Protein AF-A0A1S5Y2C5-F1 (afdb_monomer_lite)

Secondary structure (DSSP, 8-state):
-----------TT-GGGG--S---EEEEEEEEEETTEEEEEEEEEEETTEE--HHHHHHHHHHHH--SS-TT---BT-EEEPPTT-SEEEEETTEEEEE-

Structure (mmCIF, N/CA/C/O backbone):
data_AF-A0A1S5Y2C5-F1
#
_entry.id   AF-A0A1S5Y2C5-F1
#
loop_
_atom_site.group_PDB
_atom_site.id
_atom_site.type_symbol
_atom_site.label_atom_id
_atom_site.label_alt_id
_atom_site.label_comp_id
_atom_site.label_asym_id
_atom_site.label_entity_id
_atom_site.label_seq_id
_atom_site.pdbx_PDB_ins_code
_atom_site.Cartn_x
_atom_site.Cartn_y
_atom_site.Cartn_z
_atom_site.occupancy
_atom_site.B_iso_or_equiv
_atom_site.auth_seq_id
_atom_site.auth_comp_id
_atom_site.auth_asym_id
_atom_site.auth_atom_id
_atom_site.pdbx_PDB_model_num
ATOM 1 N N . LEU A 1 1 ? 46.080 11.124 -2.284 1.00 44.53 1 LEU A N 1
ATOM 2 C CA . LEU A 1 1 ? 45.598 9.991 -1.469 1.00 44.53 1 LEU A CA 1
ATOM 3 C C . LEU A 1 1 ? 44.176 10.335 -1.081 1.00 44.53 1 LEU A C 1
ATOM 5 O O . LEU A 1 1 ? 44.020 11.175 -0.214 1.00 44.53 1 LEU A O 1
ATOM 9 N N . ASP A 1 2 ? 43.170 9.784 -1.753 1.00 42.59 2 ASP A N 1
ATOM 10 C CA . ASP A 1 2 ? 41.796 9.926 -1.270 1.00 42.59 2 ASP A CA 1
ATOM 11 C C . ASP A 1 2 ? 41.060 8.611 -1.495 1.00 42.59 2 ASP A C 1
ATOM 13 O O . ASP A 1 2 ? 40.680 8.233 -2.603 1.00 42.59 2 ASP A O 1
ATOM 17 N N . GLY A 1 3 ? 41.036 7.834 -0.420 1.00 53.00 3 GLY A N 1
ATOM 18 C CA . GLY A 1 3 ? 40.411 6.535 -0.349 1.00 53.00 3 GLY A CA 1
ATOM 19 C C . GLY A 1 3 ? 39.139 6.661 0.460 1.00 53.00 3 GLY A C 1
ATOM 20 O O . GLY A 1 3 ? 39.194 6.703 1.683 1.00 53.00 3 GLY A O 1
ATOM 21 N N . VAL A 1 4 ? 37.996 6.614 -0.217 1.00 54.88 4 VAL A N 1
ATOM 22 C CA . VAL A 1 4 ? 36.738 6.217 0.418 1.00 54.88 4 VAL A CA 1
ATOM 23 C C . VAL A 1 4 ? 36.094 5.137 -0.442 1.00 54.88 4 VAL A C 1
ATOM 25 O O . VAL A 1 4 ? 35.156 5.346 -1.203 1.00 54.88 4 VAL A O 1
ATOM 28 N N . ARG A 1 5 ? 36.643 3.926 -0.309 1.00 47.31 5 ARG A N 1
ATOM 29 C CA . ARG A 1 5 ? 35.901 2.695 -0.571 1.00 47.31 5 ARG A CA 1
ATOM 30 C C . ARG A 1 5 ? 34.886 2.529 0.553 1.00 47.31 5 ARG A C 1
ATOM 32 O O . ARG A 1 5 ? 35.286 2.257 1.679 1.00 47.31 5 ARG A O 1
ATOM 39 N N . ARG A 1 6 ? 33.600 2.546 0.218 1.00 44.34 6 ARG A N 1
ATOM 40 C CA . ARG A 1 6 ? 32.647 1.538 0.706 1.00 44.34 6 ARG A CA 1
ATOM 41 C C . ARG A 1 6 ? 31.657 1.229 -0.407 1.00 44.34 6 ARG A C 1
ATOM 43 O O . ARG A 1 6 ? 30.536 1.720 -0.432 1.00 44.34 6 ARG A O 1
ATOM 50 N N . ALA A 1 7 ? 32.114 0.394 -1.337 1.00 46.38 7 ALA A N 1
ATOM 51 C CA . ALA A 1 7 ? 31.228 -0.415 -2.153 1.00 46.38 7 ALA A CA 1
ATOM 52 C C . ALA A 1 7 ? 30.461 -1.336 -1.195 1.00 46.38 7 ALA A C 1
ATOM 54 O O . ALA A 1 7 ? 30.982 -2.349 -0.738 1.00 46.38 7 ALA A O 1
ATOM 55 N N . ARG A 1 8 ? 29.257 -0.909 -0.812 1.00 47.66 8 ARG A N 1
ATOM 56 C CA . ARG A 1 8 ? 28.267 -1.768 -0.168 1.00 47.66 8 ARG A CA 1
ATOM 57 C C . ARG A 1 8 ? 27.987 -2.901 -1.153 1.00 47.66 8 ARG A C 1
ATOM 59 O O . ARG A 1 8 ? 27.738 -2.619 -2.324 1.00 47.66 8 ARG A O 1
ATOM 66 N N . GLU A 1 9 ? 28.134 -4.145 -0.706 1.00 47.94 9 GLU A N 1
ATOM 67 C CA . GLU A 1 9 ? 27.862 -5.351 -1.494 1.00 47.94 9 GLU A CA 1
ATOM 68 C C . GLU A 1 9 ? 26.569 -5.176 -2.290 1.00 47.94 9 GLU A C 1
ATOM 70 O O . GLU A 1 9 ? 25.473 -5.104 -1.733 1.00 47.94 9 GLU A O 1
ATOM 75 N N . ARG A 1 10 ? 26.716 -5.047 -3.610 1.00 50.88 10 ARG A N 1
ATOM 76 C CA . ARG A 1 10 ? 25.595 -5.086 -4.538 1.00 50.88 10 ARG A CA 1
ATOM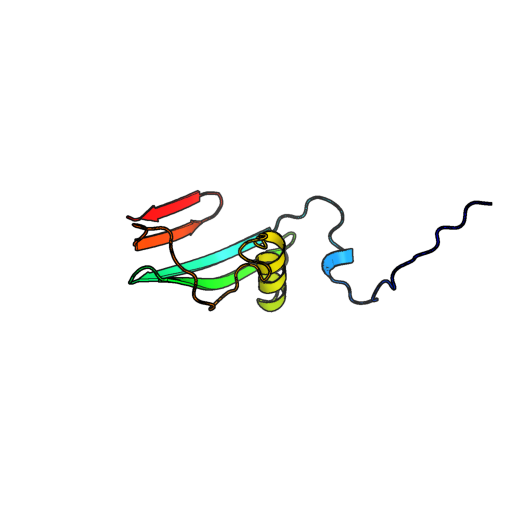 77 C C . ARG A 1 10 ? 25.134 -6.534 -4.565 1.00 50.88 10 ARG A C 1
ATOM 79 O O . ARG A 1 10 ? 25.776 -7.367 -5.199 1.00 50.88 10 ARG A O 1
ATOM 86 N N . SER A 1 11 ? 24.074 -6.832 -3.820 1.00 54.00 11 SER A N 1
ATOM 87 C CA . SER A 1 11 ? 23.361 -8.098 -3.947 1.00 54.00 11 SER A CA 1
ATOM 88 C C . SER A 1 11 ? 22.979 -8.274 -5.418 1.00 54.00 11 SER A C 1
ATOM 90 O O . SER A 1 11 ? 22.358 -7.389 -6.002 1.00 54.00 11 SER A O 1
ATOM 92 N N . ALA A 1 12 ? 23.365 -9.395 -6.033 1.00 55.28 12 ALA A N 1
ATOM 93 C CA . ALA A 1 12 ? 23.054 -9.700 -7.435 1.00 55.28 12 ALA A CA 1
ATOM 94 C C . ALA A 1 12 ? 21.538 -9.848 -7.702 1.00 55.28 12 ALA A C 1
ATOM 96 O O . ALA A 1 12 ? 21.119 -9.959 -8.849 1.00 55.28 12 ALA A O 1
ATOM 97 N N . PHE A 1 13 ? 20.727 -9.812 -6.642 1.00 50.31 13 PHE A N 1
ATOM 98 C CA . PHE A 1 13 ? 19.270 -9.863 -6.660 1.00 50.31 13 PHE A CA 1
ATOM 99 C C . PHE A 1 13 ? 18.676 -8.673 -5.902 1.00 50.31 13 PHE A C 1
ATOM 101 O O . PHE A 1 13 ? 17.864 -8.847 -4.996 1.00 50.31 13 PHE A O 1
ATOM 108 N N . ASP A 1 14 ? 19.105 -7.459 -6.241 1.00 58.44 14 ASP A N 1
ATOM 109 C CA . ASP A 1 14 ? 18.403 -6.251 -5.817 1.00 58.44 14 ASP A CA 1
ATOM 110 C C . ASP A 1 14 ? 17.426 -5.816 -6.926 1.00 58.44 14 ASP A C 1
ATOM 112 O O . ASP A 1 14 ? 17.845 -5.170 -7.891 1.00 58.44 14 ASP A O 1
ATOM 116 N N . PRO A 1 15 ? 16.129 -6.174 -6.852 1.00 55.84 15 PRO A N 1
ATOM 117 C CA . PRO A 1 15 ? 15.140 -5.751 -7.844 1.00 55.84 15 PRO A CA 1
ATOM 118 C C . PRO A 1 15 ? 14.996 -4.222 -7.922 1.00 55.84 15 PRO A C 1
ATOM 120 O O . PRO A 1 15 ? 14.497 -3.711 -8.922 1.00 55.84 15 PRO A O 1
ATOM 123 N N . LEU A 1 16 ? 15.479 -3.480 -6.917 1.00 60.00 16 LEU A N 1
ATOM 124 C CA . LEU A 1 16 ? 15.506 -2.018 -6.922 1.00 60.00 16 LEU A CA 1
ATOM 125 C C . LEU A 1 16 ? 16.667 -1.453 -7.756 1.00 60.00 16 LEU A C 1
ATOM 127 O O . LEU A 1 16 ? 16.619 -0.290 -8.146 1.00 60.00 16 LEU A O 1
ATOM 131 N N . ALA A 1 17 ? 17.679 -2.260 -8.103 1.00 57.41 17 ALA A N 1
ATOM 132 C CA . ALA A 1 17 ? 18.804 -1.822 -8.934 1.00 57.41 17 ALA A CA 1
ATOM 133 C C . ALA A 1 17 ? 18.418 -1.561 -10.404 1.00 57.41 17 ALA A C 1
ATOM 135 O O . ALA A 1 17 ? 19.157 -0.884 -11.117 1.00 57.41 17 ALA A O 1
ATOM 136 N N . TYR A 1 18 ? 17.264 -2.068 -10.852 1.00 54.06 18 TYR A N 1
ATOM 137 C CA . TYR A 1 18 ? 16.709 -1.809 -12.188 1.00 54.06 18 TYR A CA 1
ATOM 138 C C . TYR A 1 18 ? 15.806 -0.568 -12.243 1.00 54.06 18 TYR A C 1
ATOM 140 O O . TYR A 1 18 ? 15.353 -0.183 -13.319 1.00 54.06 18 TYR A O 1
ATOM 148 N N . VAL A 1 19 ? 15.563 0.085 -11.104 1.00 54.75 19 VAL A N 1
ATOM 149 C CA . VAL A 1 19 ? 14.773 1.316 -11.004 1.00 54.75 19 VAL A CA 1
ATOM 150 C C . VAL A 1 19 ? 15.735 2.508 -10.999 1.00 54.75 19 VAL A C 1
ATOM 152 O O . VAL A 1 19 ? 15.983 3.134 -9.972 1.00 54.75 19 VAL A O 1
ATOM 155 N N . THR A 1 20 ? 16.346 2.804 -12.149 1.00 51.19 20 THR A N 1
ATOM 156 C CA . THR A 1 20 ? 17.109 4.046 -12.347 1.00 51.19 20 THR A CA 1
ATOM 157 C C . THR A 1 20 ? 16.230 5.080 -13.053 1.00 51.19 20 THR A C 1
ATOM 159 O O . THR A 1 20 ? 15.711 4.842 -14.140 1.00 51.19 20 THR A O 1
ATOM 162 N N . GLY A 1 21 ? 16.037 6.243 -12.424 1.00 56.59 21 GLY A N 1
ATOM 163 C CA . GLY A 1 21 ? 15.126 7.290 -12.907 1.00 56.59 21 GLY A CA 1
ATOM 164 C C . GLY A 1 21 ? 13.729 7.227 -12.276 1.00 56.59 21 GLY A C 1
ATOM 165 O O . GLY A 1 21 ? 13.512 6.538 -11.282 1.00 56.59 21 GLY A O 1
ATOM 166 N N . ALA A 1 22 ? 12.783 7.994 -12.821 1.00 60.47 22 ALA A N 1
ATOM 167 C CA . ALA A 1 22 ? 11.389 7.960 -12.387 1.00 60.47 22 ALA A CA 1
ATOM 168 C C . ALA A 1 22 ? 10.672 6.787 -13.069 1.00 60.47 22 ALA A C 1
ATOM 170 O O . ALA A 1 22 ? 10.487 6.797 -14.284 1.00 60.47 22 ALA A O 1
ATOM 171 N N . VAL A 1 23 ? 10.279 5.780 -12.290 1.00 67.19 23 VAL A N 1
ATOM 172 C CA . VAL A 1 23 ? 9.508 4.629 -12.775 1.00 67.19 23 VAL A CA 1
ATOM 173 C C . VAL A 1 23 ? 8.089 4.737 -12.240 1.00 67.19 23 VAL A C 1
ATOM 175 O O . VAL A 1 23 ? 7.885 4.944 -11.044 1.00 67.19 23 VAL A O 1
ATOM 178 N N . GLU A 1 24 ? 7.106 4.618 -13.131 1.00 74.88 24 GLU A N 1
ATOM 179 C CA . GLU A 1 24 ? 5.699 4.637 -12.743 1.00 74.88 24 GLU A CA 1
ATOM 180 C C . GLU A 1 24 ? 5.377 3.398 -11.901 1.00 74.88 24 GLU A C 1
ATOM 182 O O . GLU A 1 24 ? 5.661 2.264 -12.298 1.00 74.88 24 GLU A O 1
ATOM 187 N N . VAL A 1 25 ? 4.773 3.631 -10.739 1.00 78.25 25 VAL A N 1
ATOM 188 C CA . VAL A 1 25 ? 4.216 2.585 -9.885 1.00 78.25 25 VAL A CA 1
ATOM 189 C C . VAL A 1 25 ? 2.714 2.797 -9.836 1.00 78.25 25 VAL A C 1
ATOM 191 O O . VAL A 1 25 ? 2.247 3.854 -9.414 1.00 78.25 25 VAL A O 1
ATOM 194 N N . VAL A 1 26 ? 1.964 1.784 -10.256 1.00 79.88 26 VAL A N 1
ATOM 195 C CA . VAL A 1 26 ? 0.502 1.787 -10.199 1.00 79.88 26 VAL A CA 1
ATOM 196 C C . VAL A 1 26 ? 0.069 0.660 -9.280 1.00 79.88 26 VAL A C 1
ATOM 198 O O . VAL A 1 26 ? 0.524 -0.468 -9.426 1.00 79.88 26 VAL A O 1
ATOM 201 N N . ALA A 1 27 ? -0.815 0.950 -8.333 1.00 83.19 27 ALA A N 1
ATOM 202 C CA . ALA A 1 27 ? -1.426 -0.057 -7.478 1.00 83.19 27 ALA A CA 1
ATOM 203 C C . ALA A 1 27 ? -2.943 0.123 -7.484 1.00 83.19 27 ALA A C 1
ATOM 205 O O . ALA A 1 27 ? -3.433 1.251 -7.463 1.00 83.19 27 ALA A O 1
ATOM 206 N N . ALA A 1 28 ? -3.659 -0.995 -7.502 1.00 81.56 28 ALA A N 1
ATOM 207 C CA . ALA A 1 28 ? -5.098 -1.055 -7.315 1.00 81.56 28 ALA A CA 1
ATOM 208 C C . ALA A 1 28 ? -5.400 -1.797 -6.012 1.00 81.56 28 ALA A C 1
ATOM 210 O O . ALA A 1 28 ? -4.742 -2.786 -5.655 1.00 81.56 28 ALA A O 1
ATOM 211 N N . GLY A 1 29 ? -6.386 -1.290 -5.289 1.00 82.31 29 GLY A N 1
ATOM 212 C CA . GLY A 1 29 ? -6.798 -1.834 -4.015 1.00 82.31 29 GLY A CA 1
ATOM 213 C C . GLY A 1 29 ? -7.953 -1.048 -3.424 1.00 82.31 29 GLY A C 1
ATOM 214 O O . GLY A 1 29 ? -8.348 0.002 -3.928 1.00 82.31 29 GLY A O 1
ATOM 215 N N . ARG A 1 30 ? -8.470 -1.547 -2.308 1.00 83.19 30 ARG A N 1
ATOM 216 C CA . ARG A 1 30 ? -9.597 -0.947 -1.591 1.00 83.19 30 ARG A CA 1
ATOM 217 C C . ARG A 1 30 ? -9.216 -0.703 -0.143 1.00 83.19 30 ARG A C 1
ATOM 219 O O . ARG A 1 30 ? -8.443 -1.473 0.420 1.00 83.19 30 ARG A O 1
ATOM 226 N N . ILE A 1 31 ? -9.764 0.334 0.480 1.00 80.69 31 ILE A N 1
A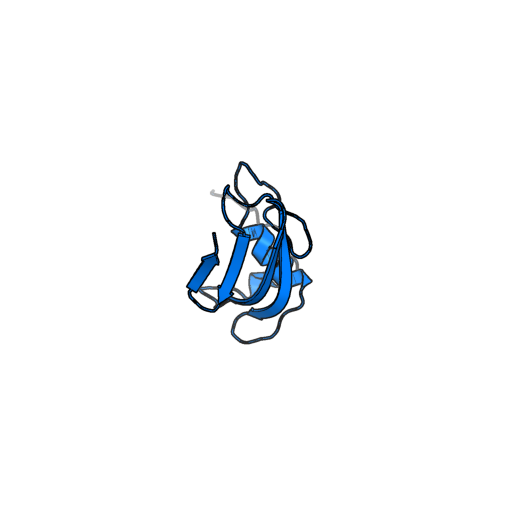TOM 227 C CA . ILE A 1 31 ? -9.631 0.522 1.926 1.00 80.69 31 ILE A CA 1
ATOM 228 C C . ILE A 1 31 ? -10.973 0.190 2.569 1.00 80.69 31 ILE A C 1
ATOM 230 O O . ILE A 1 31 ? -11.987 0.832 2.305 1.00 80.69 31 ILE A O 1
ATOM 234 N N . ASP A 1 32 ? -10.961 -0.842 3.404 1.00 83.00 32 ASP A N 1
ATOM 235 C CA . ASP A 1 32 ? -12.051 -1.173 4.314 1.00 83.00 32 ASP A CA 1
ATOM 236 C C . ASP A 1 32 ? -11.949 -0.286 5.550 1.00 83.00 32 ASP A C 1
ATOM 238 O O . ASP A 1 32 ? -10.927 -0.333 6.227 1.00 83.00 32 ASP A O 1
ATOM 242 N N . GLY A 1 33 ? -12.974 0.511 5.848 1.00 82.25 33 GLY A N 1
ATOM 243 C CA . GLY A 1 33 ? -13.017 1.351 7.045 1.00 82.25 33 GLY A CA 1
ATOM 244 C C . GLY A 1 33 ? -14.253 1.076 7.895 1.00 82.25 33 GLY A C 1
ATOM 245 O O . GLY A 1 33 ? -15.369 1.102 7.381 1.00 82.25 33 GLY A O 1
ATOM 246 N N . SER A 1 34 ? -14.067 0.834 9.193 1.00 77.06 34 SER A N 1
ATOM 247 C CA . SER A 1 34 ? -15.152 0.788 10.184 1.00 77.06 34 SER A CA 1
ATOM 248 C C . SER A 1 34 ? -14.629 1.130 11.580 1.00 77.06 34 SER A C 1
ATOM 250 O O . SER A 1 34 ? -13.480 0.840 11.902 1.00 77.06 34 SER A O 1
ATOM 252 N N . ASP A 1 35 ? -15.458 1.769 12.412 1.00 81.88 35 ASP A N 1
ATOM 253 C CA . ASP A 1 35 ? -15.150 2.069 13.824 1.00 81.88 35 ASP A CA 1
ATOM 254 C C . ASP A 1 35 ? -13.797 2.778 14.059 1.00 81.88 35 ASP A C 1
ATOM 256 O O . ASP A 1 35 ? -13.108 2.547 15.051 1.00 81.88 35 ASP A O 1
ATOM 260 N N . GLY A 1 36 ? -13.388 3.649 13.129 1.00 80.31 36 GLY A N 1
ATOM 261 C CA . GLY A 1 36 ? -12.118 4.384 13.214 1.00 80.31 36 GLY A CA 1
ATOM 262 C C . GLY A 1 36 ? -10.875 3.563 12.848 1.00 80.31 36 GLY A C 1
ATOM 263 O O . GLY A 1 36 ? -9.754 4.046 13.017 1.00 80.31 36 GLY A O 1
ATOM 264 N N . VAL A 1 37 ? -11.046 2.351 12.318 1.00 84.06 37 VAL A N 1
ATOM 265 C CA . VAL A 1 37 ? -9.965 1.473 11.858 1.00 84.06 37 VAL A CA 1
ATOM 266 C C . VAL A 1 37 ? -10.096 1.226 10.358 1.00 84.06 37 VAL A C 1
ATOM 268 O O . VAL A 1 37 ? -11.171 0.914 9.853 1.00 84.06 37 VAL A O 1
ATOM 271 N N . GLY A 1 38 ? -8.983 1.378 9.644 1.00 87.31 38 GLY A N 1
ATOM 272 C CA . GLY A 1 38 ? -8.851 1.135 8.214 1.00 87.31 38 GLY A CA 1
ATOM 273 C C . GLY A 1 38 ? -7.977 -0.083 7.925 1.00 87.31 38 GLY A C 1
ATOM 274 O O . GLY A 1 38 ? -7.017 -0.342 8.646 1.00 87.31 38 GLY A O 1
ATOM 275 N N . VAL A 1 39 ? -8.268 -0.814 6.850 1.00 89.38 39 VAL A N 1
ATOM 276 C CA . VAL A 1 39 ? -7.442 -1.913 6.331 1.00 89.38 39 VAL A CA 1
ATOM 277 C C . VAL A 1 39 ? -7.272 -1.741 4.826 1.00 89.38 39 VAL A C 1
ATOM 279 O O . VAL A 1 39 ? -8.255 -1.639 4.096 1.00 89.38 39 VAL A O 1
ATOM 282 N N . ILE A 1 40 ? -6.026 -1.733 4.347 1.00 87.69 40 ILE A N 1
ATOM 283 C CA . ILE A 1 40 ? -5.726 -1.643 2.911 1.00 87.69 40 ILE A CA 1
ATOM 284 C C . ILE A 1 40 ? -5.733 -3.052 2.314 1.00 87.69 40 ILE A C 1
ATOM 286 O O . ILE A 1 40 ? -4.901 -3.887 2.671 1.00 87.69 40 ILE A O 1
ATOM 290 N N . ARG A 1 41 ? -6.639 -3.316 1.376 1.00 90.38 41 ARG A N 1
ATOM 291 C CA . ARG A 1 41 ? -6.722 -4.558 0.605 1.00 90.38 41 ARG A CA 1
ATOM 292 C C . ARG A 1 41 ? -5.982 -4.399 -0.711 1.00 90.38 41 ARG A C 1
ATOM 294 O O . ARG A 1 41 ? -6.297 -3.517 -1.503 1.00 90.38 41 ARG A O 1
ATOM 301 N N . PHE A 1 42 ? -5.001 -5.265 -0.930 1.00 89.75 42 PHE A N 1
ATOM 302 C CA . PHE A 1 42 ? -4.254 -5.331 -2.182 1.00 89.75 42 PHE A CA 1
ATOM 303 C C . PHE A 1 42 ? -5.030 -6.119 -3.239 1.00 89.75 42 PHE A C 1
ATOM 305 O O . PHE A 1 42 ? -5.450 -7.241 -2.958 1.00 89.75 42 PHE A O 1
ATOM 312 N N . GLU A 1 43 ? -5.123 -5.584 -4.454 1.00 90.44 43 GLU A N 1
ATOM 313 C CA . GLU A 1 43 ? -5.677 -6.301 -5.608 1.00 90.44 43 GLU A CA 1
ATOM 314 C C . GLU A 1 43 ? -4.600 -6.556 -6.663 1.00 90.44 43 GLU A C 1
ATOM 316 O O . GLU A 1 43 ? -4.376 -7.697 -7.065 1.00 90.44 43 GLU A O 1
ATOM 321 N N . SER A 1 44 ? -3.889 -5.510 -7.089 1.00 89.81 44 SER A N 1
ATOM 322 C CA . SER A 1 44 ? -2.800 -5.635 -8.059 1.00 89.81 44 SER A CA 1
ATOM 323 C C . SER A 1 44 ? -1.823 -4.466 -7.979 1.00 89.81 44 SER A C 1
ATOM 325 O O . SER A 1 44 ? -2.131 -3.408 -7.429 1.00 89.81 44 SER A O 1
ATOM 327 N N . ALA A 1 45 ? -0.629 -4.651 -8.538 1.00 87.00 45 ALA A N 1
ATOM 328 C CA . ALA A 1 45 ? 0.311 -3.564 -8.759 1.00 87.00 45 ALA A CA 1
ATOM 329 C C . ALA A 1 45 ? 1.165 -3.814 -9.999 1.00 87.00 45 ALA A C 1
ATOM 331 O O . ALA A 1 45 ? 1.468 -4.961 -10.337 1.00 87.00 45 ALA A O 1
ATOM 332 N N . THR A 1 46 ? 1.588 -2.728 -10.637 1.00 83.38 46 THR A N 1
ATOM 333 C CA . THR A 1 46 ? 2.554 -2.719 -11.726 1.00 83.38 46 THR A CA 1
ATOM 334 C C . THR A 1 46 ? 3.684 -1.732 -11.443 1.00 83.38 46 THR A C 1
ATOM 336 O O . THR A 1 46 ? 3.495 -0.699 -10.799 1.00 83.38 46 THR A O 1
ATOM 339 N N . VAL A 1 47 ? 4.877 -2.062 -11.930 1.00 80.88 47 VAL A N 1
ATOM 340 C CA . VAL A 1 47 ? 6.057 -1.191 -11.917 1.00 80.88 47 VAL A CA 1
ATOM 341 C C . VAL A 1 47 ? 6.564 -1.105 -13.349 1.00 80.88 47 VAL A C 1
ATOM 343 O O . VAL A 1 47 ? 6.872 -2.130 -13.955 1.00 80.88 47 VAL A O 1
ATOM 346 N N . GLY A 1 48 ? 6.570 0.097 -13.927 1.00 81.19 48 GLY A N 1
ATOM 347 C CA . GLY A 1 48 ? 6.894 0.288 -15.345 1.00 81.19 48 GLY A CA 1
ATOM 348 C C . GLY A 1 48 ? 5.986 -0.518 -16.284 1.00 81.19 48 GLY A C 1
ATOM 349 O O . GLY A 1 48 ? 6.444 -1.021 -17.304 1.00 81.19 48 GLY A O 1
ATOM 350 N N . GLY A 1 49 ? 4.718 -0.714 -15.903 1.00 80.44 49 GLY A N 1
ATOM 351 C CA . GLY A 1 49 ? 3.743 -1.511 -16.657 1.00 80.44 49 GLY A CA 1
ATOM 352 C C . GLY A 1 49 ? 3.835 -3.031 -16.460 1.00 80.44 49 GLY A C 1
ATOM 353 O O . GLY A 1 49 ? 2.968 -3.751 -16.948 1.00 80.44 49 GLY A O 1
ATOM 354 N N . VAL A 1 50 ? 4.823 -3.540 -15.715 1.00 88.19 50 VAL A N 1
ATOM 355 C CA . VAL A 1 50 ? 4.970 -4.977 -15.429 1.00 88.19 50 VAL A CA 1
ATOM 356 C C . VAL A 1 50 ? 4.296 -5.318 -14.108 1.00 88.19 50 VAL A C 1
ATOM 358 O O . VAL A 1 50 ? 4.577 -4.681 -13.096 1.00 88.19 50 VAL A O 1
ATOM 361 N N . ALA A 1 51 ? 3.422 -6.329 -14.099 1.00 91.81 51 ALA A N 1
ATOM 362 C CA . ALA A 1 51 ? 2.771 -6.799 -12.880 1.00 91.81 51 ALA A CA 1
ATOM 363 C C . ALA A 1 51 ? 3.800 -7.310 -11.865 1.00 91.81 51 ALA A C 1
ATOM 365 O O . ALA A 1 51 ? 4.676 -8.109 -12.202 1.00 91.81 51 ALA A O 1
ATOM 366 N N . VAL A 1 52 ? 3.672 -6.866 -10.615 1.00 89.31 52 VAL A N 1
ATOM 367 C CA . VAL A 1 52 ? 4.574 -7.262 -9.531 1.00 89.31 52 VAL A CA 1
ATOM 368 C C . VAL A 1 52 ? 3.839 -8.056 -8.452 1.00 89.31 52 VAL A C 1
ATOM 370 O O . VAL A 1 52 ? 2.650 -7.831 -8.208 1.00 89.31 52 VAL A O 1
ATOM 373 N N . PRO A 1 53 ? 4.532 -8.971 -7.754 1.00 94.69 53 PRO A N 1
ATOM 374 C CA . PRO A 1 53 ? 3.967 -9.657 -6.602 1.00 94.69 53 PRO A CA 1
ATOM 375 C C . PRO A 1 53 ? 3.560 -8.681 -5.494 1.00 94.69 53 PRO A C 1
ATOM 377 O O . PRO A 1 53 ? 4.219 -7.663 -5.263 1.00 94.69 53 PRO A O 1
ATOM 380 N N . LYS A 1 54 ? 2.541 -9.059 -4.715 1.00 92.94 54 LYS A N 1
ATOM 381 C CA . LYS A 1 54 ? 2.101 -8.312 -3.528 1.00 92.94 54 LYS A CA 1
ATOM 382 C C . LYS A 1 54 ? 3.243 -7.992 -2.562 1.00 92.94 54 LYS A C 1
ATOM 384 O O . LYS A 1 54 ? 3.262 -6.913 -1.989 1.00 92.94 54 LYS A O 1
ATOM 389 N N . THR A 1 55 ? 4.199 -8.904 -2.390 1.00 92.81 55 THR A N 1
ATOM 390 C CA . THR A 1 55 ? 5.374 -8.702 -1.526 1.00 92.81 55 THR A CA 1
ATOM 391 C C . THR A 1 55 ? 6.242 -7.531 -1.983 1.00 92.81 55 THR A C 1
ATOM 393 O O . THR A 1 55 ? 6.721 -6.769 -1.153 1.00 92.81 55 THR A O 1
ATOM 396 N N . VAL A 1 56 ? 6.392 -7.330 -3.293 1.00 90.56 56 VAL A N 1
ATOM 397 C CA . VAL A 1 56 ? 7.133 -6.189 -3.847 1.00 90.56 56 VAL A CA 1
ATOM 398 C C . VAL A 1 56 ? 6.356 -4.894 -3.618 1.00 90.56 56 VAL A C 1
ATOM 400 O O . VAL A 1 56 ? 6.910 -3.924 -3.105 1.00 90.56 56 VAL A O 1
ATOM 403 N N . ALA A 1 57 ? 5.054 -4.889 -3.917 1.00 88.50 57 ALA A N 1
ATOM 404 C CA . ALA A 1 57 ? 4.192 -3.736 -3.652 1.00 88.50 57 ALA A CA 1
ATOM 405 C C . ALA A 1 57 ? 4.162 -3.367 -2.157 1.00 88.50 57 ALA A C 1
ATOM 407 O O . ALA A 1 57 ? 4.141 -2.192 -1.799 1.00 88.50 57 ALA A O 1
ATOM 408 N N . GLN A 1 58 ? 4.193 -4.371 -1.280 1.00 91.69 58 GLN A N 1
ATOM 409 C CA . GLN A 1 58 ? 4.229 -4.225 0.170 1.00 91.69 58 GLN A CA 1
ATOM 410 C C . GLN A 1 58 ? 5.507 -3.524 0.643 1.00 91.69 58 GLN A C 1
ATOM 412 O O . GLN A 1 58 ? 5.437 -2.665 1.523 1.00 91.69 58 GLN A O 1
ATOM 417 N N . GLU A 1 59 ? 6.659 -3.855 0.062 1.00 89.94 59 GLU A N 1
ATOM 418 C CA . GLU A 1 59 ? 7.920 -3.191 0.395 1.00 89.94 59 GLU A CA 1
ATOM 419 C C . GLU A 1 59 ? 7.955 -1.744 -0.100 1.00 89.94 59 GLU A C 1
ATOM 421 O O . GLU A 1 59 ? 8.389 -0.863 0.642 1.00 89.94 59 GLU A O 1
ATOM 426 N N . LEU A 1 60 ? 7.422 -1.471 -1.297 1.00 85.31 60 LEU A N 1
ATOM 427 C CA . LEU A 1 60 ? 7.275 -0.104 -1.807 1.00 85.31 60 LEU A CA 1
ATOM 428 C C . LEU A 1 60 ? 6.351 0.725 -0.907 1.00 85.31 60 LEU A C 1
ATOM 430 O O . LEU A 1 60 ? 6.727 1.816 -0.477 1.00 85.31 60 LEU A O 1
ATOM 434 N N . LEU A 1 61 ? 5.179 0.185 -0.556 1.00 86.00 61 LEU A N 1
ATOM 435 C CA . LEU A 1 61 ? 4.244 0.837 0.359 1.00 86.00 61 LEU A CA 1
AT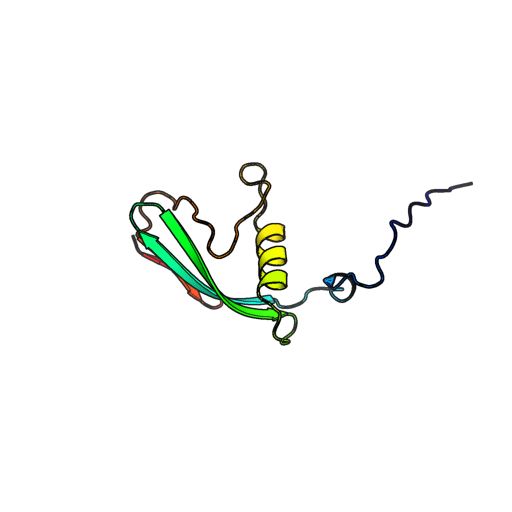OM 436 C C . LEU A 1 61 ? 4.919 1.138 1.697 1.00 86.00 61 LEU A C 1
ATOM 438 O O . LEU A 1 61 ? 4.870 2.280 2.152 1.00 86.00 61 LEU A O 1
ATOM 442 N N . ARG A 1 62 ? 5.590 0.154 2.311 1.00 88.31 62 ARG A N 1
ATOM 443 C CA . ARG A 1 62 ? 6.326 0.364 3.566 1.00 88.31 62 ARG A CA 1
ATOM 444 C C . ARG A 1 62 ? 7.359 1.462 3.405 1.00 88.31 62 ARG A C 1
ATOM 446 O O . ARG A 1 62 ? 7.379 2.374 4.216 1.00 88.31 62 ARG A O 1
ATOM 453 N N . PHE A 1 63 ? 8.210 1.383 2.389 1.00 84.00 63 PHE A N 1
ATOM 454 C CA . PHE A 1 63 ? 9.310 2.319 2.196 1.00 84.00 63 PHE A CA 1
ATOM 455 C C . PHE A 1 63 ? 8.829 3.770 2.072 1.00 84.00 63 PHE A C 1
ATOM 457 O O . PHE A 1 63 ? 9.316 4.627 2.807 1.00 84.00 63 PHE A O 1
ATOM 464 N N . TYR A 1 64 ? 7.841 4.032 1.212 1.00 81.31 64 TYR A N 1
ATOM 465 C CA . TYR A 1 64 ? 7.365 5.391 0.932 1.00 81.31 64 TYR A CA 1
ATOM 466 C C . TYR A 1 64 ? 6.415 5.962 1.985 1.00 81.31 64 TYR A C 1
ATOM 468 O O . TYR A 1 64 ? 6.203 7.170 2.021 1.00 81.31 64 TYR A O 1
ATOM 476 N N . SER A 1 65 ? 5.849 5.120 2.846 1.00 83.81 65 SER A N 1
ATOM 477 C CA . SER A 1 65 ? 4.918 5.556 3.891 1.00 83.81 65 SER A CA 1
ATOM 478 C C . SER A 1 65 ? 5.523 5.573 5.298 1.00 83.81 65 SER A C 1
ATOM 480 O O . SER A 1 65 ? 4.817 5.812 6.279 1.00 83.81 65 SER A O 1
ATOM 482 N N . ARG A 1 66 ? 6.831 5.314 5.419 1.00 85.62 66 ARG A N 1
ATOM 483 C CA . ARG A 1 66 ? 7.568 5.473 6.675 1.00 85.62 66 ARG A CA 1
ATOM 484 C C . ARG A 1 66 ? 7.611 6.939 7.082 1.00 85.62 66 ARG A C 1
ATOM 486 O O . ARG A 1 66 ? 8.054 7.792 6.320 1.00 85.62 66 ARG A O 1
ATOM 493 N N . THR A 1 67 ? 7.239 7.196 8.327 1.00 85.56 67 THR A N 1
ATOM 494 C CA . THR A 1 67 ? 7.440 8.485 8.999 1.00 85.56 67 THR A CA 1
ATOM 495 C C . THR A 1 67 ? 8.125 8.244 10.349 1.00 85.56 67 THR A C 1
ATOM 497 O O . THR A 1 67 ? 8.182 7.091 10.795 1.00 85.56 67 THR A O 1
ATOM 500 N N . PRO A 1 68 ? 8.652 9.277 11.029 1.00 90.38 68 PRO A N 1
ATOM 501 C CA . PRO A 1 68 ? 9.186 9.124 12.384 1.00 90.38 68 PRO A CA 1
ATOM 502 C C . PRO A 1 68 ? 8.173 8.511 13.367 1.00 90.38 68 PRO A C 1
ATOM 504 O O . PRO A 1 68 ? 8.536 7.696 14.210 1.00 90.38 68 PRO A O 1
ATOM 507 N N . GLU A 1 69 ? 6.890 8.840 13.211 1.00 85.94 69 GLU A N 1
ATOM 508 C CA . GLU A 1 69 ? 5.777 8.345 14.030 1.00 85.94 69 GLU A CA 1
ATOM 509 C C . GLU A 1 69 ? 5.338 6.930 13.618 1.00 85.94 69 GLU A C 1
ATOM 511 O O . GLU A 1 69 ? 4.730 6.203 14.406 1.00 85.94 69 GLU A O 1
ATOM 516 N N . ARG A 1 70 ? 5.651 6.514 12.383 1.00 84.25 70 ARG A N 1
ATOM 517 C CA . ARG A 1 70 ? 5.358 5.182 11.843 1.00 84.25 70 ARG A CA 1
ATOM 518 C C . ARG A 1 70 ? 6.587 4.600 11.131 1.00 84.25 70 ARG A C 1
ATOM 520 O O . ARG A 1 70 ? 6.612 4.498 9.901 1.00 84.25 70 ARG A O 1
ATOM 527 N N . PRO A 1 71 ? 7.602 4.137 11.884 1.00 89.81 71 PRO A N 1
ATOM 528 C CA . PRO A 1 71 ? 8.898 3.733 11.328 1.00 89.81 71 PRO A CA 1
ATOM 529 C C . PRO A 1 71 ? 8.850 2.445 10.494 1.00 89.81 71 PRO A C 1
ATOM 531 O O . PRO A 1 71 ? 9.802 2.130 9.783 1.00 89.81 71 PRO A O 1
ATOM 534 N N . ARG A 1 72 ? 7.751 1.683 10.560 1.00 89.81 72 ARG A N 1
ATOM 535 C CA . ARG A 1 72 ? 7.531 0.483 9.733 1.00 8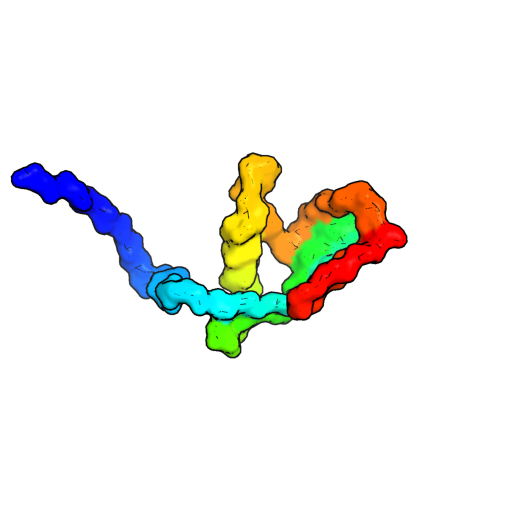9.81 72 ARG A CA 1
ATOM 536 C C . ARG A 1 72 ? 6.723 0.757 8.461 1.00 89.81 72 ARG A C 1
ATOM 538 O O . ARG A 1 72 ? 6.582 -0.158 7.648 1.00 89.81 72 ARG A O 1
ATOM 545 N N . GLY A 1 73 ? 6.231 1.986 8.286 1.00 88.19 73 GLY A N 1
ATOM 546 C CA . GLY A 1 73 ? 5.275 2.348 7.241 1.00 88.19 73 GLY A CA 1
ATOM 547 C C . GLY A 1 73 ? 3.930 1.638 7.406 1.00 88.19 73 GLY A C 1
ATOM 548 O O . GLY A 1 73 ? 3.644 1.039 8.443 1.00 88.19 73 GLY A O 1
ATOM 549 N N . PHE A 1 74 ? 3.104 1.720 6.375 1.00 89.44 74 PHE A N 1
ATOM 550 C CA . PHE A 1 74 ? 1.848 0.993 6.255 1.00 89.44 74 PHE A CA 1
ATOM 551 C C . PHE A 1 74 ? 2.062 -0.387 5.644 1.00 89.44 74 PHE A C 1
ATOM 553 O O . PHE A 1 74 ? 3.059 -0.651 4.964 1.00 89.44 74 PHE A O 1
ATOM 560 N N . ALA A 1 75 ? 1.079 -1.259 5.845 1.00 91.75 75 ALA A N 1
ATOM 561 C CA . ALA A 1 75 ? 1.039 -2.540 5.178 1.00 91.75 75 ALA A CA 1
ATOM 562 C C . ALA A 1 75 ? -0.356 -2.936 4.732 1.00 91.75 75 ALA A C 1
ATOM 564 O O . ALA A 1 75 ? -1.360 -2.494 5.285 1.00 91.75 75 ALA A O 1
ATOM 565 N N . PHE A 1 76 ? -0.386 -3.771 3.699 1.00 90.31 76 PHE A N 1
ATOM 566 C CA . PHE A 1 76 ? -1.604 -4.413 3.254 1.00 90.31 76 PHE A CA 1
ATOM 567 C C . PHE A 1 76 ? -2.073 -5.398 4.316 1.00 90.31 76 PHE A C 1
ATOM 569 O O . PHE A 1 76 ? -1.264 -6.070 4.954 1.00 90.31 76 PHE A O 1
ATOM 576 N N . ASP A 1 77 ? -3.388 -5.461 4.498 1.00 90.94 77 ASP A N 1
ATOM 577 C CA . ASP A 1 77 ? -4.076 -6.275 5.503 1.00 90.94 77 ASP A CA 1
ATOM 57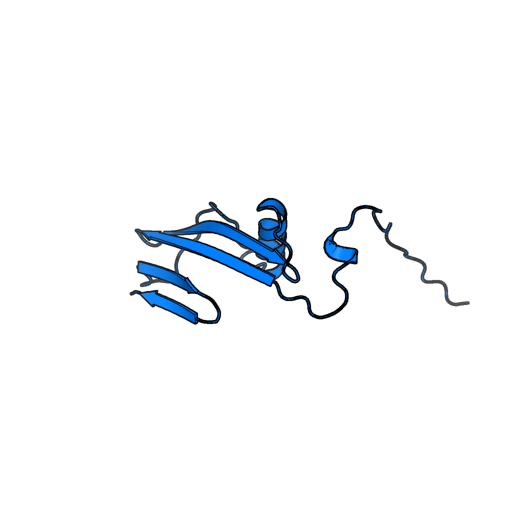8 C C . ASP A 1 77 ? -3.695 -5.980 6.963 1.00 90.94 77 ASP A C 1
ATOM 580 O O . ASP A 1 77 ? -4.203 -6.636 7.870 1.00 90.94 77 ASP A O 1
ATOM 584 N N . GLU A 1 78 ? -2.852 -4.974 7.207 1.00 91.88 78 GLU A N 1
ATOM 585 C CA . GLU A 1 78 ? -2.526 -4.491 8.543 1.00 91.88 78 GLU A CA 1
ATOM 586 C C . GLU A 1 78 ? -3.488 -3.347 8.908 1.00 91.88 78 GLU A C 1
ATOM 588 O O . GLU A 1 78 ? -3.592 -2.369 8.156 1.00 91.88 78 GLU A O 1
ATOM 593 N N . PRO A 1 79 ? -4.211 -3.446 10.039 1.00 89.31 79 PRO A N 1
ATOM 594 C CA . PRO A 1 79 ? -5.089 -2.376 10.489 1.00 89.31 79 PRO A CA 1
ATOM 595 C C . PRO A 1 79 ? -4.318 -1.091 10.808 1.00 89.31 79 PRO A C 1
ATOM 597 O O . PRO A 1 79 ? -3.260 -1.124 11.438 1.00 89.31 79 PRO A O 1
ATOM 600 N N . PHE A 1 80 ? -4.879 0.059 10.443 1.00 86.81 80 PHE A N 1
ATOM 601 C CA . PHE A 1 80 ? -4.363 1.376 10.806 1.00 86.81 80 PHE A CA 1
ATOM 602 C C . PHE A 1 80 ? -5.478 2.281 11.336 1.00 86.81 80 PHE A C 1
ATOM 604 O O . PHE A 1 80 ? -6.619 2.206 10.891 1.00 86.81 80 PHE A O 1
ATOM 611 N N . ALA A 1 81 ? -5.151 3.163 12.282 1.00 82.94 81 ALA A N 1
ATOM 612 C CA . ALA A 1 81 ? -6.105 4.152 12.779 1.00 82.94 81 ALA A CA 1
ATOM 613 C C . ALA A 1 81 ? -6.462 5.157 11.671 1.00 82.94 81 ALA A C 1
ATOM 615 O O . ALA A 1 81 ? -5.563 5.768 11.081 1.00 82.94 81 ALA A O 1
ATOM 616 N N . LEU A 1 82 ? -7.756 5.329 11.404 1.00 75.69 82 LEU A N 1
ATOM 617 C CA . LEU A 1 82 ? -8.257 6.359 10.501 1.00 75.69 82 LEU A CA 1
ATOM 618 C C . LEU A 1 82 ? -8.260 7.717 11.222 1.00 75.69 82 LEU A C 1
ATOM 620 O O . LEU A 1 82 ? -8.608 7.782 12.404 1.00 75.69 82 LEU A O 1
ATOM 624 N N . PRO A 1 83 ? -7.892 8.817 10.540 1.00 63.00 83 PRO A N 1
ATOM 625 C CA . PRO A 1 83 ? -8.108 10.158 11.069 1.00 63.00 83 PRO A CA 1
ATOM 626 C C . PRO A 1 83 ? -9.590 10.362 11.411 1.00 63.00 83 PRO A C 1
ATOM 628 O O . PRO A 1 83 ? -10.469 9.857 10.708 1.00 63.00 83 PRO A O 1
ATOM 631 N N . ALA A 1 84 ? -9.866 11.087 12.498 1.00 53.16 84 ALA A N 1
ATOM 632 C CA . ALA A 1 84 ? -11.216 11.249 13.028 1.00 53.16 84 ALA A CA 1
ATOM 633 C C . ALA A 1 84 ? -12.211 11.716 11.948 1.00 53.16 84 ALA A C 1
ATOM 635 O O . ALA A 1 84 ? -11.988 12.721 11.275 1.00 53.16 84 ALA A O 1
ATOM 636 N N . GLY A 1 85 ? -13.318 10.982 11.809 1.00 53.38 85 GLY A N 1
ATOM 637 C CA . GLY A 1 85 ? -14.418 11.334 10.910 1.00 53.38 85 GLY A CA 1
ATOM 638 C C . GLY A 1 85 ? -14.300 10.812 9.478 1.00 53.38 85 GLY A C 1
ATOM 639 O O . GLY A 1 85 ? -15.037 11.288 8.630 1.00 53.38 85 GLY A O 1
ATOM 640 N N . VAL A 1 86 ? -13.404 9.867 9.178 1.00 51.28 86 VAL A N 1
ATOM 641 C CA . VAL A 1 86 ? -13.364 9.191 7.870 1.00 51.28 86 VAL A CA 1
ATOM 642 C C . VAL A 1 86 ? -14.023 7.815 7.978 1.00 51.28 86 VAL A C 1
ATOM 644 O O . VAL A 1 86 ? -13.503 6.934 8.659 1.00 51.28 86 VAL A O 1
ATOM 647 N N . ARG A 1 87 ? -15.166 7.623 7.308 1.00 49.38 87 ARG A N 1
ATOM 648 C CA . ARG A 1 87 ? -15.891 6.341 7.227 1.00 49.38 87 ARG A CA 1
ATOM 649 C C . ARG A 1 87 ? -15.311 5.401 6.173 1.00 49.38 87 ARG A C 1
ATOM 651 O O . ARG A 1 87 ? -15.278 4.199 6.399 1.00 49.38 87 ARG A O 1
ATOM 658 N N . ALA A 1 88 ? -14.851 5.927 5.038 1.00 46.62 88 ALA A N 1
ATOM 659 C CA . ALA A 1 88 ? -14.233 5.137 3.971 1.00 46.62 88 ALA A CA 1
ATOM 660 C C . ALA A 1 88 ? -13.290 5.994 3.113 1.00 46.62 88 ALA A C 1
ATOM 662 O O . ALA A 1 88 ? -13.536 7.187 2.915 1.00 46.62 88 ALA A O 1
ATOM 663 N N . VAL A 1 89 ? -12.232 5.381 2.574 1.00 47.28 89 VAL A N 1
ATOM 664 C CA . VAL A 1 89 ? -11.311 6.011 1.615 1.00 47.28 89 VAL A CA 1
ATOM 665 C C . VAL A 1 89 ? -11.233 5.134 0.372 1.00 47.28 89 VAL A C 1
ATOM 667 O O . VAL A 1 89 ? -10.795 3.992 0.446 1.00 47.28 89 VAL A O 1
ATOM 670 N N . THR A 1 90 ? -11.638 5.651 -0.782 1.00 45.16 90 THR A N 1
ATOM 671 C CA . THR A 1 90 ? -11.419 4.951 -2.059 1.00 45.16 90 THR A CA 1
ATOM 672 C C . THR A 1 90 ? -10.232 5.598 -2.750 1.00 45.16 90 THR A C 1
ATOM 674 O O . THR A 1 90 ? -10.229 6.815 -2.934 1.00 45.16 90 THR A O 1
ATOM 677 N N . VAL A 1 91 ? -9.209 4.807 -3.076 1.00 49.59 91 VAL A N 1
ATOM 678 C CA . VAL A 1 91 ? -8.014 5.283 -3.779 1.00 49.59 91 VAL A CA 1
ATOM 679 C C . VAL A 1 91 ? -8.119 4.826 -5.225 1.00 49.59 91 VAL A C 1
ATOM 681 O O . VAL A 1 91 ? -7.901 3.657 -5.524 1.00 49.59 91 VAL A O 1
ATOM 684 N N . GLU A 1 92 ? -8.458 5.756 -6.111 1.00 47.91 92 GLU A N 1
ATOM 685 C CA . GLU A 1 92 ? -8.380 5.555 -7.555 1.00 47.91 92 GLU A CA 1
ATOM 686 C C . GLU A 1 92 ? -7.229 6.384 -8.134 1.00 47.91 92 GLU A C 1
ATOM 688 O O . GLU A 1 92 ? -6.615 7.222 -7.465 1.00 47.91 92 GLU A O 1
ATOM 693 N N . ARG A 1 93 ? -6.889 6.134 -9.400 1.00 45.00 93 ARG A N 1
ATOM 694 C CA . ARG A 1 93 ? -5.783 6.809 -10.083 1.00 45.00 93 ARG A CA 1
ATOM 695 C C . ARG A 1 93 ? -5.932 8.336 -9.983 1.00 45.00 93 ARG A C 1
ATOM 697 O O . ARG A 1 93 ? -6.790 8.923 -10.630 1.00 45.00 93 ARG A O 1
ATOM 704 N N . GLY A 1 94 ? -5.059 8.978 -9.207 1.00 43.59 94 GLY A N 1
ATOM 705 C CA . GLY A 1 94 ? -5.000 10.438 -9.080 1.00 43.59 94 GLY A CA 1
ATOM 706 C C . GLY A 1 94 ? -6.094 11.082 -8.218 1.00 43.59 94 GLY A C 1
ATOM 707 O O . GLY A 1 94 ? -6.131 12.307 -8.144 1.00 43.59 94 GLY A O 1
ATOM 708 N N . ALA A 1 95 ? -6.951 10.304 -7.550 1.00 35.22 95 ALA A N 1
ATOM 709 C CA . ALA A 1 95 ? -7.984 10.837 -6.668 1.00 35.22 95 ALA A CA 1
ATOM 710 C C . ALA A 1 95 ? -8.239 9.899 -5.481 1.00 35.22 95 ALA A C 1
ATOM 712 O O . ALA A 1 95 ? -8.487 8.707 -5.646 1.00 35.22 95 ALA A O 1
ATOM 713 N N . ALA A 1 96 ? -8.196 10.455 -4.271 1.00 40.22 96 ALA A N 1
ATOM 714 C CA . ALA A 1 96 ? -8.665 9.780 -3.069 1.00 40.22 96 ALA A CA 1
ATOM 715 C C . ALA A 1 96 ? -9.985 10.429 -2.639 1.00 40.22 96 ALA A C 1
ATOM 717 O O . ALA A 1 96 ? -10.007 11.611 -2.291 1.00 40.22 96 ALA A O 1
ATOM 718 N N . THR A 1 97 ? -11.085 9.678 -2.673 1.00 39.22 97 THR A N 1
ATOM 719 C CA . THR A 1 97 ? -12.385 10.161 -2.191 1.00 39.22 97 THR A CA 1
ATOM 720 C C . THR A 1 97 ? -12.549 9.757 -0.734 1.00 39.22 97 THR A C 1
ATOM 722 O O . THR A 1 97 ? -12.630 8.571 -0.407 1.00 39.22 97 THR A O 1
ATOM 725 N N . VAL A 1 98 ? -12.582 10.760 0.142 1.00 47.34 98 VAL A N 1
ATOM 726 C CA . VAL A 1 98 ? -12.809 10.599 1.580 1.00 47.34 98 VAL A CA 1
ATOM 727 C C . VAL A 1 98 ? -14.304 10.736 1.842 1.00 47.34 98 VAL A C 1
ATOM 729 O O . VAL A 1 98 ? -14.883 11.785 1.576 1.00 47.34 98 VAL A O 1
ATOM 732 N N . THR A 1 99 ? -14.930 9.679 2.353 1.00 50.19 99 THR A N 1
ATOM 733 C CA . THR A 1 99 ? -16.329 9.721 2.804 1.00 50.19 99 THR A CA 1
ATOM 734 C C . THR A 1 99 ? -16.346 9.877 4.319 1.00 50.19 99 THR A C 1
ATOM 736 O O . THR A 1 99 ? -15.682 9.100 5.010 1.00 50.19 99 THR A O 1
ATOM 739 N N . GLN A 1 100 ? -17.070 10.879 4.822 1.00 44.47 100 GLN A N 1
ATOM 740 C CA . GLN A 1 100 ? -17.173 11.223 6.246 1.00 44.47 100 GLN A CA 1
ATOM 741 C C . GLN A 1 100 ? -18.528 10.819 6.835 1.00 44.47 100 GLN A C 1
ATOM 743 O O . GLN A 1 100 ? -19.537 10.947 6.109 1.00 44.47 100 GLN A O 1
#

Radius of gyration: 17.38 Å; chains: 1; bounding box: 63×21×31 Å

Foldseek 3Di:
DDDDDDPPPPDPPDPCVVPDDDWDKDFAWFWQFDPQKIATAGDWIDTNNHTDDLVVVQVVQQVVQADPVRNRGDGHRDIDGHDPPFRTWHDDDPDIDTDD

Sequence (100 aa):
LDGVRRARERSAFDPLAYVTGAVE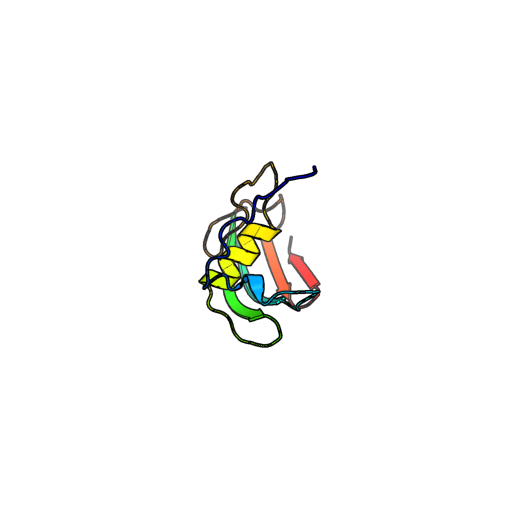VVAAGRIDGSDGVGVIRFESATVGGVAVPKTVAQELLRFYSRTPERPRGFAFDEPFALPAGVRAVTVERGAATVTQ

pLDDT: mean 71.45, std 18.37, range [35.22, 94.69]